Protein AF-A0A1B7W4G4-F1 (afdb_monomer_lite)

Sequence (110 aa):
MSGMMFAPSSWLPAASEDAMSCNLRTHFESLMLPTDAVEWLLMLWQCIQTFDDYADGDTVEREALDATIWNSLVAMPQNAFFLRHLVELVPLVGMMVLKWQASDRVEREG

Secondary structure (DSSP, 8-state):
-----PPPGGGS------HHHHHHHHHHHHTT--HHHHHHHHHHHHHHHHHHHHHHT----HHHHHHHHHIIIIIHHH-HHHHHSHHHHHHHHHHHHHHHHHHHHHHHH-

Structure (mmCIF, N/CA/C/O backbone):
data_AF-A0A1B7W4G4-F1
#
_entry.id   AF-A0A1B7W4G4-F1
#
loop_
_atom_site.group_PDB
_atom_site.id
_atom_site.type_symbol
_atom_site.label_atom_id
_atom_site.label_alt_id
_atom_site.label_comp_id
_atom_site.label_asym_id
_atom_site.label_entity_id
_atom_site.label_seq_id
_atom_site.pdbx_PDB_ins_code
_atom_site.Cartn_x
_atom_site.Cartn_y
_atom_site.Cartn_z
_atom_site.occupancy
_atom_site.B_iso_or_equiv
_atom_site.auth_seq_id
_atom_site.auth_comp_id
_atom_site.auth_asym_id
_atom_site.auth_atom_id
_atom_site.pdbx_PDB_model_num
ATOM 1 N N . MET A 1 1 ? -16.084 -10.200 -31.994 1.00 40.16 1 MET A N 1
ATOM 2 C CA . MET A 1 1 ? -14.908 -9.603 -31.329 1.00 40.16 1 MET A CA 1
ATOM 3 C C . MET A 1 1 ? -15.361 -8.296 -30.703 1.00 40.16 1 MET A C 1
ATOM 5 O O . MET A 1 1 ? -15.430 -7.293 -31.396 1.00 40.16 1 MET A O 1
ATOM 9 N N . SER A 1 2 ? -15.815 -8.347 -29.449 1.00 46.44 2 SER A N 1
ATOM 10 C CA . SER A 1 2 ? -16.264 -7.158 -28.717 1.00 46.44 2 SER A CA 1
ATOM 11 C C . SER A 1 2 ? -15.040 -6.563 -28.033 1.00 46.44 2 SER A C 1
ATOM 13 O O . SER A 1 2 ? -14.404 -7.250 -27.236 1.00 46.44 2 SER A O 1
ATOM 15 N N . GLY A 1 3 ? -14.655 -5.349 -28.424 1.00 42.28 3 GLY A N 1
ATOM 16 C CA . GLY A 1 3 ? -13.490 -4.666 -27.873 1.00 42.28 3 GLY A CA 1
ATOM 17 C C . GLY A 1 3 ? -13.689 -4.385 -26.388 1.00 42.28 3 GLY A C 1
ATOM 18 O O . GLY A 1 3 ? -14.677 -3.762 -26.006 1.00 42.28 3 GLY A O 1
ATOM 19 N N . MET A 1 4 ? -12.755 -4.850 -25.557 1.00 41.53 4 MET A N 1
ATOM 20 C CA . MET A 1 4 ? -12.588 -4.329 -24.204 1.00 41.53 4 MET A CA 1
ATOM 21 C C . MET A 1 4 ? -12.219 -2.852 -24.333 1.00 41.53 4 MET A C 1
ATOM 23 O O . MET A 1 4 ? -11.118 -2.504 -24.754 1.00 41.53 4 MET A O 1
ATOM 27 N N . MET A 1 5 ? -13.185 -1.989 -24.043 1.00 44.62 5 MET A N 1
ATOM 28 C CA . MET A 1 5 ? -12.976 -0.557 -23.923 1.00 44.62 5 MET A CA 1
ATOM 29 C C . MET A 1 5 ? -12.260 -0.345 -22.587 1.00 44.62 5 MET A C 1
ATOM 31 O O . MET A 1 5 ? -12.879 -0.429 -21.529 1.00 44.62 5 MET A O 1
ATOM 35 N N . PHE A 1 6 ? -10.938 -0.170 -22.623 1.00 52.06 6 PHE A N 1
ATOM 36 C CA . PHE A 1 6 ? -10.201 0.322 -21.462 1.00 52.06 6 PHE A CA 1
ATOM 37 C C . PHE A 1 6 ? -10.752 1.709 -21.114 1.00 52.06 6 PHE A C 1
ATOM 39 O O . PHE A 1 6 ? -10.914 2.547 -22.006 1.00 52.06 6 PHE A O 1
ATOM 46 N N . ALA A 1 7 ? -11.088 1.936 -19.842 1.00 45.94 7 ALA A N 1
ATOM 47 C CA . ALA A 1 7 ? -11.514 3.251 -19.383 1.00 45.94 7 ALA A CA 1
ATOM 48 C C . ALA A 1 7 ? -10.404 4.279 -19.701 1.00 45.94 7 ALA A C 1
ATOM 50 O O . ALA A 1 7 ? -9.226 3.973 -19.489 1.00 45.94 7 ALA A O 1
ATOM 51 N N . PRO A 1 8 ? -10.737 5.468 -20.236 1.00 44.59 8 PRO A N 1
ATOM 52 C CA . PRO A 1 8 ? -9.758 6.525 -20.467 1.00 44.59 8 PRO A CA 1
ATOM 53 C C . PRO A 1 8 ? -9.029 6.868 -19.164 1.00 44.59 8 PRO A C 1
ATOM 55 O O . PRO A 1 8 ? -9.651 6.908 -18.107 1.00 44.59 8 PRO A O 1
ATOM 58 N N . SER A 1 9 ? -7.732 7.179 -19.228 1.00 49.66 9 SER A N 1
ATOM 59 C CA . SER A 1 9 ? -6.938 7.573 -18.050 1.00 49.66 9 SER A CA 1
ATOM 60 C C . SER A 1 9 ? -7.507 8.785 -17.297 1.00 49.66 9 SER A C 1
ATOM 62 O O . SER A 1 9 ? -7.202 8.970 -16.129 1.00 49.66 9 SER A O 1
ATOM 64 N N . SER A 1 10 ? -8.370 9.578 -17.940 1.00 42.12 10 SER A N 1
ATOM 65 C CA . SER A 1 10 ? -9.109 10.696 -17.344 1.00 42.12 10 SER A CA 1
ATOM 66 C C . SER A 1 10 ? -10.304 10.292 -16.467 1.00 42.12 10 SER A C 1
ATOM 68 O O . SER A 1 10 ? -10.958 11.167 -15.909 1.00 42.12 10 SER A O 1
ATOM 70 N N . TRP A 1 11 ? -10.638 8.999 -16.391 1.00 46.84 11 TRP A N 1
ATOM 71 C CA . TRP A 1 11 ? -11.740 8.455 -15.580 1.00 46.84 11 TRP A CA 1
ATOM 72 C C . TRP A 1 11 ? -11.254 7.890 -14.249 1.00 46.84 11 TRP A C 1
ATOM 74 O O . TRP A 1 11 ? -12.063 7.583 -13.377 1.00 46.84 11 TRP A O 1
ATOM 84 N N . LEU A 1 12 ? -9.940 7.739 -14.104 1.00 49.16 12 LEU A N 1
ATOM 85 C CA . LEU A 1 12 ? -9.327 7.456 -12.824 1.00 49.16 12 LEU A CA 1
ATOM 86 C C . LEU A 1 12 ? -9.155 8.803 -12.128 1.00 49.16 12 LEU A C 1
ATOM 88 O O . LEU A 1 12 ? -8.533 9.687 -12.726 1.00 49.16 12 LEU A O 1
ATOM 92 N N . PRO A 1 13 ? -9.703 9.002 -10.917 1.00 44.66 13 PRO A N 1
ATOM 93 C CA . PRO A 1 13 ? -9.282 10.136 -10.121 1.00 44.66 13 PRO A CA 1
ATOM 94 C C . PRO A 1 13 ? -7.767 10.001 -9.973 1.00 44.66 13 PRO A C 1
ATOM 96 O O . PRO A 1 13 ? -7.268 9.030 -9.401 1.00 44.66 13 PRO A O 1
ATOM 99 N N . ALA A 1 14 ? -7.022 10.933 -10.568 1.00 49.03 14 ALA A N 1
ATOM 100 C CA . ALA A 1 14 ? -5.672 11.175 -10.114 1.00 49.03 14 ALA A CA 1
ATOM 101 C C . ALA A 1 14 ? -5.873 11.720 -8.708 1.00 49.03 14 ALA A C 1
ATOM 103 O O . ALA A 1 14 ? -6.171 12.904 -8.575 1.00 49.03 14 ALA A O 1
ATOM 104 N N . ALA A 1 15 ? -5.826 10.840 -7.700 1.00 50.81 15 ALA A N 1
ATOM 105 C CA . ALA A 1 15 ? -5.812 11.263 -6.311 1.00 50.81 15 ALA A CA 1
ATOM 106 C C . ALA A 1 15 ? -4.785 12.390 -6.249 1.00 50.81 15 ALA A C 1
ATOM 108 O O . ALA A 1 15 ? -3.634 12.175 -6.642 1.00 50.81 15 ALA A O 1
ATOM 109 N N . SER A 1 16 ? -5.228 13.608 -5.930 1.00 53.66 16 SER A N 1
ATOM 110 C CA . SER A 1 16 ? -4.330 14.755 -5.900 1.00 53.66 16 SER A CA 1
ATOM 111 C C . SER A 1 16 ? -3.146 14.368 -5.022 1.00 53.66 16 SER A C 1
ATOM 113 O O . SER A 1 16 ? -3.355 14.092 -3.841 1.00 53.66 16 SER A O 1
ATOM 115 N N . GLU A 1 17 ? -1.944 14.257 -5.597 1.00 59.28 17 GLU A N 1
ATOM 116 C CA . GLU A 1 17 ? -0.774 13.845 -4.825 1.00 59.28 17 GLU A CA 1
ATOM 117 C C . GLU A 1 17 ? -0.527 14.917 -3.765 1.00 59.28 17 GLU A C 1
ATOM 119 O O . GLU A 1 17 ? -0.102 16.036 -4.061 1.00 59.28 17 GLU A O 1
ATOM 124 N N . ASP A 1 18 ? -0.854 14.586 -2.520 1.00 74.38 18 ASP A N 1
ATOM 125 C CA . ASP A 1 18 ? -0.599 15.451 -1.386 1.00 74.38 18 ASP A CA 1
ATOM 126 C C . ASP A 1 18 ? 0.921 15.558 -1.128 1.00 74.38 18 ASP A C 1
ATOM 128 O O . ASP A 1 18 ? 1.748 14.814 -1.674 1.00 74.38 18 ASP A O 1
ATOM 132 N N . ALA A 1 19 ? 1.321 16.516 -0.291 1.00 78.56 19 ALA A N 1
ATOM 133 C CA . ALA A 1 19 ? 2.734 16.767 -0.010 1.00 78.56 19 ALA A CA 1
ATOM 134 C C . ALA A 1 19 ? 3.457 15.555 0.619 1.00 78.56 19 ALA A C 1
ATOM 136 O O . ALA A 1 19 ? 4.661 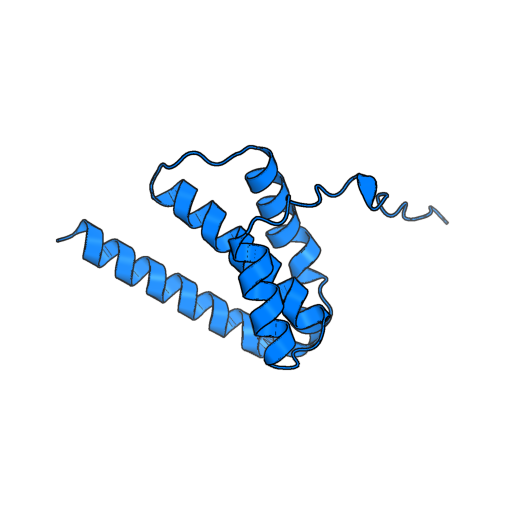15.391 0.404 1.00 78.56 19 ALA A O 1
ATOM 137 N N . MET A 1 20 ? 2.743 14.706 1.367 1.00 83.81 20 MET A N 1
ATOM 138 C CA . MET A 1 20 ? 3.289 13.487 1.966 1.00 83.81 20 MET A CA 1
ATOM 139 C C . MET A 1 20 ? 3.505 12.410 0.900 1.00 83.81 20 MET A C 1
ATOM 141 O O . MET A 1 20 ? 4.593 11.838 0.827 1.00 83.81 20 MET A O 1
ATOM 145 N N . SER A 1 21 ? 2.532 12.209 0.008 1.00 85.31 21 SER A N 1
ATOM 146 C CA . SER A 1 21 ? 2.655 11.336 -1.167 1.00 85.31 21 SER A CA 1
ATOM 147 C C . SER A 1 21 ? 3.876 11.709 -2.023 1.00 85.31 21 SER A C 1
ATOM 149 O O . SER A 1 21 ? 4.681 10.844 -2.379 1.00 85.31 21 SER A O 1
ATOM 151 N N . CYS A 1 22 ? 4.085 13.006 -2.282 1.00 85.38 22 CYS A N 1
ATOM 152 C CA . CYS A 1 22 ? 5.256 13.504 -3.017 1.00 85.38 22 CYS A CA 1
ATOM 153 C C . CYS A 1 22 ? 6.583 13.202 -2.296 1.00 85.38 22 CYS A C 1
ATOM 155 O O . CYS A 1 22 ? 7.590 12.850 -2.923 1.00 85.38 22 CYS A O 1
ATOM 157 N N . ASN A 1 23 ? 6.598 13.345 -0.968 1.00 91.94 23 ASN A N 1
ATOM 158 C CA . ASN A 1 23 ? 7.773 13.067 -0.150 1.00 91.94 23 ASN A CA 1
ATOM 159 C C . ASN A 1 23 ? 8.123 11.568 -0.160 1.00 91.94 23 ASN A C 1
ATOM 161 O O . ASN A 1 23 ? 9.273 11.207 -0.417 1.00 91.94 23 ASN A O 1
ATOM 165 N N . LEU A 1 24 ? 7.125 10.697 0.021 1.00 93.06 24 LEU A N 1
ATOM 166 C CA . LEU A 1 24 ? 7.288 9.244 -0.052 1.00 93.06 24 LEU A CA 1
ATOM 167 C C . LEU A 1 24 ? 7.818 8.800 -1.413 1.00 93.06 24 LEU A C 1
ATOM 169 O O . LEU A 1 24 ? 8.795 8.053 -1.473 1.00 93.06 24 LEU A O 1
ATOM 173 N N . ARG A 1 25 ? 7.236 9.313 -2.503 1.00 95.00 25 ARG A N 1
ATOM 174 C CA . ARG A 1 25 ? 7.710 9.062 -3.869 1.00 95.00 25 ARG A CA 1
ATOM 175 C C . ARG A 1 25 ? 9.192 9.402 -4.017 1.00 95.00 25 ARG A C 1
ATOM 177 O O . ARG A 1 25 ? 9.976 8.545 -4.415 1.00 95.00 25 ARG A O 1
ATOM 184 N N . THR A 1 26 ? 9.585 10.610 -3.610 1.00 93.38 26 THR A N 1
ATOM 185 C CA . THR A 1 26 ? 10.983 11.071 -3.668 1.00 93.38 26 THR A CA 1
ATOM 186 C C . THR A 1 26 ? 11.920 10.128 -2.906 1.00 93.38 26 THR A C 1
ATOM 188 O O . THR A 1 26 ? 13.005 9.788 -3.382 1.00 93.38 26 THR A O 1
ATOM 191 N N . HIS A 1 27 ? 11.506 9.664 -1.724 1.00 95.12 27 HIS A N 1
ATOM 192 C CA . HIS A 1 27 ? 12.296 8.719 -0.940 1.00 95.12 27 HIS A CA 1
ATOM 193 C C . HIS A 1 27 ? 12.402 7.349 -1.610 1.00 95.12 27 HIS A C 1
ATOM 195 O O . HIS A 1 27 ? 13.502 6.800 -1.684 1.00 95.12 27 HIS A O 1
ATOM 201 N N . PHE A 1 28 ? 11.311 6.810 -2.146 1.00 96.12 28 PHE A N 1
ATOM 202 C CA . PHE A 1 28 ? 11.335 5.536 -2.863 1.00 96.12 28 PHE A CA 1
ATOM 203 C C . PHE A 1 28 ? 12.195 5.589 -4.130 1.00 96.12 28 PHE A C 1
ATOM 205 O O . PHE A 1 28 ? 12.955 4.658 -4.402 1.00 96.12 28 PHE A O 1
ATOM 212 N N . GLU A 1 29 ? 12.152 6.701 -4.858 1.00 92.56 29 GLU A N 1
ATOM 213 C CA . GLU A 1 29 ? 13.018 6.946 -6.010 1.00 92.56 29 GLU A CA 1
ATOM 214 C C . GLU A 1 29 ? 14.492 7.054 -5.597 1.00 92.56 29 GLU A C 1
ATOM 216 O O . GLU A 1 29 ? 15.360 6.502 -6.271 1.00 92.56 29 GLU A O 1
ATOM 221 N N . SER A 1 30 ? 14.791 7.673 -4.448 1.00 96.25 30 SER A N 1
ATOM 222 C CA . SER A 1 30 ? 16.162 7.742 -3.913 1.00 96.25 30 SER A CA 1
ATOM 223 C C . SER A 1 30 ? 16.728 6.370 -3.521 1.00 96.25 30 SER A C 1
ATOM 225 O O . SER A 1 30 ? 17.938 6.152 -3.583 1.00 96.25 30 SER A O 1
ATOM 227 N N . LEU A 1 31 ? 15.849 5.423 -3.170 1.00 96.56 31 LEU A N 1
ATOM 228 C CA . LEU A 1 31 ? 16.184 4.015 -2.944 1.00 96.56 31 LEU A CA 1
ATOM 229 C C . LEU A 1 31 ? 16.313 3.218 -4.251 1.00 96.56 31 LEU A C 1
ATOM 231 O O . LEU A 1 31 ? 16.570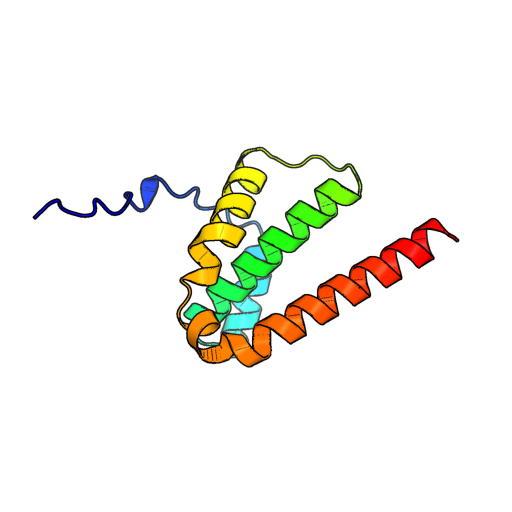 2.016 -4.204 1.00 96.56 31 LEU A O 1
ATOM 235 N N . MET A 1 32 ? 16.158 3.873 -5.407 1.00 96.69 32 MET A N 1
ATOM 236 C CA . MET A 1 32 ? 16.233 3.267 -6.735 1.00 96.69 32 MET A CA 1
ATOM 237 C C . MET A 1 32 ? 15.231 2.119 -6.914 1.00 96.69 32 MET A C 1
ATOM 239 O O . MET A 1 32 ? 15.521 1.126 -7.588 1.00 96.69 32 MET A O 1
ATOM 243 N N . LEU A 1 33 ? 14.051 2.235 -6.293 1.00 96.50 33 LEU A N 1
ATOM 244 C CA . LEU A 1 33 ? 12.996 1.245 -6.463 1.00 96.50 33 LEU A CA 1
ATOM 245 C C . LEU A 1 33 ? 12.450 1.279 -7.901 1.00 96.50 33 LEU A C 1
ATOM 247 O O . LEU A 1 33 ? 12.349 2.351 -8.502 1.00 96.50 33 LEU A O 1
ATOM 251 N N . PRO A 1 34 ? 12.067 0.121 -8.469 1.00 97.12 34 PRO A N 1
ATOM 252 C CA . PRO A 1 34 ? 11.362 0.077 -9.745 1.00 97.12 34 PRO A CA 1
ATOM 253 C C . PRO A 1 34 ? 10.082 0.915 -9.705 1.00 97.12 34 PRO A C 1
ATOM 255 O O . PRO A 1 34 ? 9.364 0.894 -8.708 1.00 97.12 34 PRO A O 1
ATOM 258 N N . THR A 1 35 ? 9.758 1.607 -10.799 1.00 96.19 35 THR A N 1
ATOM 259 C CA . THR A 1 35 ? 8.577 2.484 -10.875 1.00 96.19 35 THR A CA 1
ATOM 260 C C . THR A 1 35 ? 7.288 1.772 -10.471 1.00 96.19 35 THR A C 1
ATOM 262 O O . THR A 1 35 ? 6.498 2.313 -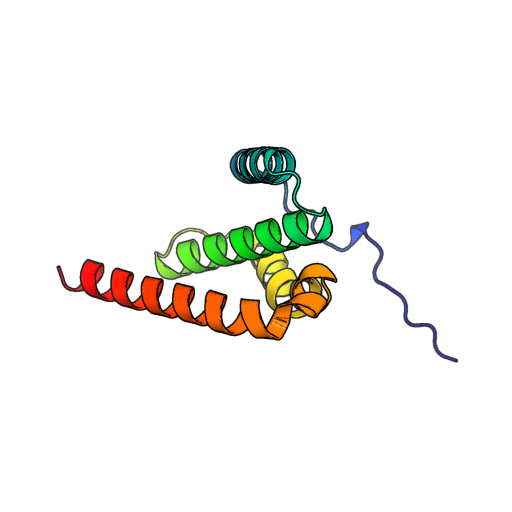9.710 1.00 96.19 35 THR A O 1
ATOM 265 N N . ASP A 1 36 ? 7.086 0.533 -10.916 1.00 96.25 36 ASP A N 1
ATOM 266 C CA . ASP A 1 36 ? 5.896 -0.243 -10.566 1.00 96.25 36 ASP A CA 1
ATOM 267 C C . ASP A 1 36 ? 5.822 -0.598 -9.072 1.00 96.25 36 ASP A C 1
ATOM 269 O O . ASP A 1 36 ? 4.719 -0.683 -8.530 1.00 96.25 36 ASP A O 1
ATOM 273 N N . ALA A 1 37 ? 6.968 -0.737 -8.398 1.00 97.75 37 ALA A N 1
ATOM 274 C CA . ALA A 1 37 ? 7.040 -0.881 -6.946 1.00 97.75 37 ALA A CA 1
ATOM 275 C C . ALA A 1 37 ? 6.677 0.424 -6.227 1.00 97.75 37 ALA A C 1
ATOM 277 O O . ALA A 1 37 ? 5.912 0.388 -5.267 1.00 97.75 37 ALA A O 1
ATOM 278 N N . VAL A 1 38 ? 7.180 1.567 -6.710 1.00 97.06 38 VAL A N 1
ATOM 279 C CA . VAL A 1 38 ? 6.840 2.896 -6.170 1.00 97.06 38 VAL A CA 1
ATOM 280 C C . VAL A 1 38 ? 5.333 3.134 -6.245 1.00 97.06 38 VAL A C 1
ATOM 282 O O . VAL A 1 38 ? 4.717 3.430 -5.224 1.00 97.06 38 VAL A O 1
ATOM 285 N N . GLU A 1 39 ? 4.723 2.922 -7.416 1.00 96.25 39 GLU A N 1
ATOM 286 C CA . GLU A 1 39 ? 3.273 3.085 -7.587 1.00 96.25 39 GLU A CA 1
ATOM 287 C C . GLU A 1 39 ? 2.481 2.154 -6.667 1.00 96.25 39 GLU A C 1
ATOM 289 O O . GLU A 1 39 ? 1.489 2.559 -6.066 1.00 96.25 39 GLU A O 1
ATOM 294 N N . TRP A 1 40 ? 2.920 0.901 -6.514 1.00 97.69 40 TRP A N 1
ATOM 295 C CA . TRP A 1 40 ? 2.233 -0.036 -5.631 1.00 97.69 40 TRP A CA 1
ATOM 296 C C . TRP A 1 40 ? 2.313 0.371 -4.158 1.00 97.69 40 TRP A C 1
ATOM 298 O O . TRP A 1 40 ? 1.312 0.282 -3.448 1.00 97.69 40 TRP A O 1
ATOM 308 N N . LEU A 1 41 ? 3.475 0.845 -3.704 1.00 97.06 41 LEU A N 1
ATOM 309 C CA . LEU A 1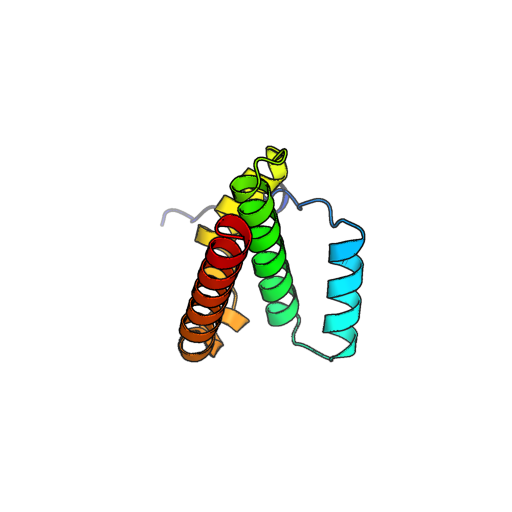 41 ? 3.669 1.318 -2.333 1.00 97.06 41 LEU A CA 1
ATOM 310 C C . LEU A 1 41 ? 2.840 2.570 -2.039 1.00 97.06 41 LEU A C 1
ATOM 312 O O . LEU A 1 41 ? 2.276 2.668 -0.953 1.00 97.06 41 LEU A O 1
ATOM 316 N N . LEU A 1 42 ? 2.725 3.493 -2.996 1.00 96.44 42 LEU A N 1
ATOM 317 C CA . LEU A 1 42 ? 1.883 4.682 -2.850 1.00 96.44 42 LEU A CA 1
ATOM 318 C C . LEU A 1 42 ? 0.393 4.324 -2.822 1.00 96.44 42 LEU A C 1
ATOM 320 O O . LEU A 1 42 ? -0.320 4.818 -1.953 1.00 96.44 42 LEU A O 1
ATOM 324 N N . MET A 1 43 ? -0.068 3.409 -3.686 1.00 96.88 43 MET A N 1
ATOM 325 C CA . MET A 1 43 ? -1.446 2.897 -3.627 1.00 96.88 43 MET A CA 1
ATOM 326 C C . MET A 1 43 ? -1.744 2.224 -2.282 1.00 96.88 43 MET A C 1
ATOM 328 O O . MET A 1 43 ? -2.782 2.491 -1.680 1.00 96.88 43 MET A O 1
ATOM 332 N N . LEU A 1 44 ? -0.828 1.376 -1.793 1.00 96.50 44 LEU A N 1
ATOM 333 C CA . LEU A 1 44 ? -0.969 0.724 -0.492 1.00 96.50 44 LEU A CA 1
ATOM 334 C C . LEU A 1 44 ? -1.018 1.753 0.643 1.00 96.50 44 LEU A C 1
ATOM 336 O O . LEU A 1 44 ? -1.873 1.645 1.518 1.00 96.50 44 LEU A O 1
ATOM 340 N N . TRP A 1 45 ? -0.123 2.743 0.627 1.00 95.06 45 TRP A N 1
ATOM 341 C CA . TRP A 1 45 ? -0.088 3.808 1.626 1.00 95.06 45 TRP A CA 1
ATOM 342 C C . TRP A 1 45 ? -1.405 4.591 1.646 1.00 95.06 45 TRP A C 1
ATOM 344 O O . TRP A 1 45 ? -2.011 4.696 2.708 1.00 95.06 45 TRP A O 1
ATOM 354 N N . GLN A 1 46 ? -1.903 5.035 0.487 1.00 94.94 46 GLN A N 1
ATOM 355 C CA . GLN A 1 46 ? -3.182 5.751 0.376 1.00 94.94 46 GLN A CA 1
ATOM 356 C C . GLN A 1 46 ? -4.346 4.932 0.947 1.00 94.94 46 GLN A C 1
ATOM 358 O O . GLN A 1 46 ? -5.109 5.442 1.763 1.00 94.94 46 GLN A O 1
ATOM 363 N N . CYS A 1 47 ? -4.446 3.647 0.580 1.00 95.81 47 CYS A N 1
ATOM 364 C CA . CYS A 1 47 ? -5.469 2.759 1.130 1.00 95.81 47 CYS A CA 1
ATOM 365 C C . CYS A 1 47 ? -5.385 2.662 2.658 1.00 95.81 47 CYS A C 1
ATOM 367 O O . CYS A 1 47 ? -6.415 2.708 3.323 1.00 95.81 47 CYS A O 1
ATOM 369 N N . ILE A 1 48 ? -4.176 2.523 3.214 1.00 93.88 48 ILE A N 1
ATOM 370 C CA . ILE A 1 48 ? -3.985 2.437 4.666 1.00 93.88 48 ILE A CA 1
ATOM 371 C C . ILE A 1 48 ? -4.423 3.737 5.340 1.00 93.88 48 ILE A C 1
ATOM 373 O O . ILE A 1 48 ? -5.187 3.652 6.290 1.00 93.88 48 ILE A O 1
ATOM 377 N N . GLN A 1 49 ? -4.010 4.909 4.841 1.00 92.56 49 GLN A N 1
ATOM 378 C CA . GLN A 1 49 ? -4.432 6.197 5.412 1.00 92.56 49 GLN A CA 1
ATOM 379 C C . GLN A 1 49 ? -5.960 6.337 5.419 1.00 92.56 49 GLN A C 1
ATOM 381 O O . GLN A 1 49 ? -6.543 6.611 6.457 1.00 92.56 49 GLN A O 1
ATOM 386 N N . THR A 1 50 ? -6.633 6.040 4.300 1.00 94.81 50 THR A N 1
ATOM 387 C CA . THR A 1 50 ? -8.102 6.130 4.237 1.00 94.81 50 THR A CA 1
ATOM 388 C C . THR A 1 50 ? -8.804 5.160 5.193 1.00 94.81 50 THR A C 1
ATOM 390 O O . THR A 1 50 ? -9.854 5.489 5.744 1.00 94.81 50 THR A O 1
ATOM 393 N N . PHE A 1 51 ? -8.278 3.944 5.373 1.00 94.31 51 PHE A N 1
ATOM 394 C CA . PHE A 1 51 ? -8.866 2.993 6.320 1.00 94.31 51 PHE A CA 1
ATOM 395 C C . PHE A 1 51 ? -8.617 3.378 7.781 1.00 94.31 51 PHE A C 1
ATOM 397 O O . PHE A 1 51 ? -9.481 3.099 8.609 1.00 94.31 51 PHE A O 1
ATOM 404 N N . ASP A 1 52 ? -7.479 4.003 8.075 1.00 91.94 52 ASP A N 1
ATOM 405 C CA . ASP A 1 52 ? -7.121 4.531 9.395 1.00 91.94 52 ASP A CA 1
ATOM 406 C C . ASP A 1 52 ? -8.047 5.699 9.770 1.00 91.94 52 ASP A C 1
ATOM 408 O O . ASP A 1 52 ? -8.776 5.595 10.754 1.00 91.94 52 ASP A O 1
ATOM 412 N N . ASP A 1 53 ? -8.180 6.702 8.889 1.00 93.94 53 ASP A N 1
ATOM 413 C CA . ASP A 1 53 ? -9.120 7.823 9.057 1.00 93.94 53 ASP A CA 1
ATOM 414 C C . ASP A 1 53 ? -10.552 7.315 9.324 1.00 93.94 53 ASP A C 1
ATOM 416 O O . ASP A 1 53 ? -11.259 7.790 10.214 1.00 93.94 53 ASP A O 1
ATOM 420 N N . TYR A 1 54 ? -10.995 6.293 8.577 1.00 94.00 54 TYR A N 1
ATOM 421 C CA . TYR A 1 54 ? -12.304 5.672 8.794 1.00 94.00 54 TYR A CA 1
ATOM 422 C C . TYR A 1 54 ? -12.423 4.993 10.169 1.00 94.00 54 TYR A C 1
ATOM 424 O O . TYR A 1 54 ? -13.482 5.062 10.797 1.00 94.00 54 TYR A O 1
ATOM 432 N N . ALA A 1 55 ? -11.374 4.303 10.620 1.00 90.69 55 ALA A N 1
ATOM 433 C CA . ALA A 1 55 ? -11.360 3.581 11.890 1.00 90.69 55 ALA A CA 1
ATOM 434 C C . ALA A 1 55 ? -11.340 4.520 13.108 1.00 90.69 55 ALA A C 1
ATOM 436 O O . ALA A 1 55 ? -11.941 4.173 14.133 1.00 90.69 55 ALA A O 1
ATOM 437 N N . ASP A 1 56 ? -10.714 5.689 12.967 1.00 89.69 56 ASP A N 1
ATOM 438 C CA . ASP A 1 56 ? -10.620 6.733 13.996 1.00 89.69 56 ASP A CA 1
ATOM 439 C C . ASP A 1 56 ? -11.827 7.686 13.996 1.00 89.69 56 ASP A C 1
ATOM 441 O O . ASP A 1 56 ? -12.046 8.443 14.944 1.00 89.69 56 ASP A O 1
ATOM 445 N N . GLY A 1 57 ? -12.690 7.583 12.980 1.00 93.38 57 GLY A N 1
ATOM 446 C CA . GLY A 1 57 ? -13.887 8.412 12.839 1.00 93.38 57 GLY A CA 1
ATOM 447 C C . GLY A 1 57 ? -13.607 9.797 12.253 1.00 93.38 57 GLY A C 1
ATOM 448 O O . GLY A 1 57 ? -14.463 10.682 12.352 1.00 93.38 57 GLY A O 1
ATOM 449 N N . ASP A 1 58 ? -12.441 9.970 11.635 1.00 95.25 58 ASP A N 1
ATOM 450 C CA . ASP A 1 58 ? -12.063 11.165 10.900 1.00 95.25 58 ASP A CA 1
ATOM 451 C C . ASP A 1 58 ? -12.809 11.269 9.560 1.00 95.25 58 ASP A C 1
ATOM 453 O O . ASP A 1 58 ? -13.492 10.355 9.082 1.00 95.25 58 ASP A O 1
ATOM 457 N N . THR A 1 59 ? -12.750 12.458 8.956 1.00 95.56 59 THR A N 1
ATOM 458 C CA . THR A 1 59 ? -13.468 12.722 7.706 1.00 95.56 59 THR A CA 1
ATOM 459 C C . THR A 1 59 ? -12.753 12.068 6.532 1.00 95.56 59 THR A C 1
ATOM 461 O O . THR A 1 59 ? -11.683 12.508 6.128 1.00 95.56 59 THR A O 1
ATOM 464 N N . VAL A 1 60 ? -13.402 11.074 5.925 1.00 95.25 60 VAL A N 1
ATOM 465 C CA . VAL A 1 60 ? -12.955 10.486 4.661 1.00 95.25 60 VAL A CA 1
ATOM 466 C C . VAL A 1 60 ? -13.611 11.208 3.489 1.00 95.25 60 VAL A C 1
ATOM 468 O O . VAL A 1 60 ? -14.820 11.096 3.260 1.00 95.25 60 VAL A O 1
ATOM 471 N N . GLU A 1 61 ? -12.798 11.921 2.713 1.00 92.69 61 GLU A N 1
ATOM 472 C CA . GLU A 1 61 ? -13.257 12.588 1.499 1.00 92.69 61 GLU A CA 1
ATOM 473 C C . GLU A 1 61 ? -13.719 11.587 0.437 1.00 92.69 61 GLU A C 1
ATOM 475 O O . GLU A 1 61 ? -13.154 10.503 0.257 1.00 92.69 61 GLU A O 1
ATOM 480 N N . ARG A 1 62 ? -14.749 11.972 -0.326 1.00 93.50 62 ARG A N 1
ATOM 481 C CA . ARG A 1 62 ? -15.362 11.085 -1.324 1.00 93.50 62 ARG A CA 1
ATOM 482 C C . ARG A 1 62 ? -14.358 10.599 -2.371 1.00 93.50 62 ARG A C 1
ATOM 484 O O . ARG A 1 62 ? -14.382 9.431 -2.749 1.00 93.50 62 ARG A O 1
ATOM 491 N N . GLU A 1 63 ? -13.488 11.493 -2.822 1.00 91.31 63 GLU A N 1
ATOM 492 C CA . GLU A 1 63 ? -12.454 11.184 -3.809 1.00 91.31 63 GLU A CA 1
ATOM 493 C C . GLU A 1 63 ? -11.438 10.164 -3.274 1.00 91.31 63 GLU A C 1
ATOM 495 O O . GLU A 1 63 ? -11.109 9.205 -3.973 1.00 91.31 63 GLU A O 1
ATOM 500 N N . ALA A 1 64 ? -11.010 10.311 -2.015 1.00 89.94 64 ALA A N 1
ATOM 501 C CA . ALA A 1 64 ? -10.101 9.374 -1.358 1.00 89.94 64 ALA A CA 1
ATOM 502 C C . ALA A 1 64 ? -10.739 7.987 -1.192 1.00 89.94 64 ALA A C 1
ATOM 504 O O . ALA A 1 64 ? -10.092 6.967 -1.435 1.00 89.94 64 ALA A O 1
ATOM 505 N N . LEU A 1 65 ? -12.032 7.934 -0.852 1.00 94.81 65 LEU A N 1
ATOM 506 C CA . LEU A 1 65 ? -12.769 6.675 -0.776 1.00 94.81 65 LEU A CA 1
ATOM 507 C C . LEU A 1 65 ? -12.875 5.985 -2.144 1.00 94.81 65 LEU A C 1
ATOM 509 O O . LEU A 1 65 ? -12.602 4.788 -2.245 1.00 94.81 65 LEU A O 1
ATOM 513 N N . ASP A 1 66 ? -13.250 6.722 -3.195 1.00 96.00 66 ASP A N 1
ATOM 514 C CA . ASP A 1 66 ? -13.358 6.172 -4.552 1.00 96.00 66 ASP A CA 1
ATOM 515 C C . ASP A 1 66 ? -11.987 5.651 -5.043 1.00 96.00 66 ASP A C 1
ATOM 517 O O . ASP A 1 66 ? -11.908 4.557 -5.616 1.00 96.00 66 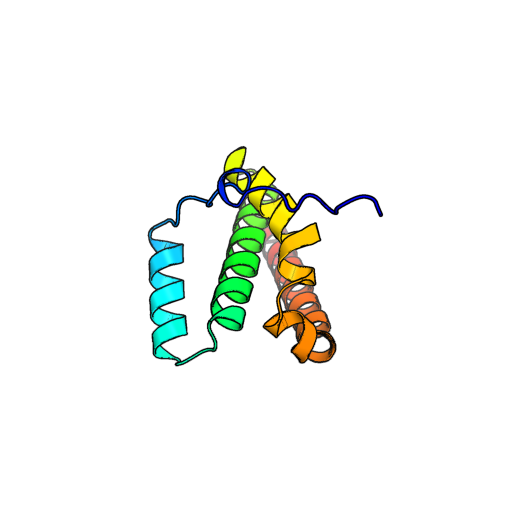ASP A O 1
ATOM 521 N N . ALA A 1 67 ? -10.896 6.372 -4.749 1.00 93.81 67 ALA A N 1
ATOM 522 C CA . ALA A 1 67 ? -9.531 5.934 -5.041 1.00 93.81 67 ALA A CA 1
ATOM 523 C C . ALA A 1 67 ? -9.138 4.678 -4.248 1.00 93.81 67 ALA A C 1
ATOM 525 O O . ALA A 1 67 ? -8.629 3.723 -4.833 1.00 93.81 67 ALA A O 1
ATOM 526 N N . THR A 1 68 ? -9.431 4.619 -2.947 1.00 96.38 68 THR A N 1
ATOM 527 C CA . THR A 1 68 ? -9.156 3.445 -2.104 1.00 96.38 68 THR A CA 1
ATOM 528 C C . THR A 1 68 ? -9.902 2.202 -2.589 1.00 96.38 68 THR A C 1
ATOM 530 O O . THR A 1 68 ? -9.316 1.115 -2.648 1.00 96.38 68 THR A O 1
ATOM 533 N N . ILE A 1 69 ? -11.165 2.337 -3.007 1.00 97.06 69 ILE A N 1
ATOM 534 C CA . ILE A 1 69 ? -11.944 1.232 -3.590 1.00 97.06 69 ILE A CA 1
ATOM 535 C C . ILE A 1 69 ? -11.285 0.734 -4.881 1.00 97.06 69 ILE A C 1
ATOM 537 O O . ILE A 1 69 ? -11.083 -0.470 -5.049 1.00 97.06 69 ILE A O 1
ATOM 541 N N . TRP A 1 70 ? -10.924 1.639 -5.793 1.00 97.19 70 TRP A N 1
ATOM 542 C CA . TRP A 1 70 ? -10.286 1.258 -7.053 1.00 97.19 70 TRP A CA 1
ATOM 543 C C . TRP A 1 70 ? -8.904 0.630 -6.844 1.00 97.19 70 TRP A C 1
ATOM 545 O O . TRP A 1 70 ? -8.601 -0.422 -7.416 1.00 97.19 70 TRP A O 1
ATOM 555 N N . ASN A 1 71 ? -8.072 1.246 -6.004 1.00 96.94 71 ASN A N 1
ATOM 556 C CA . ASN A 1 71 ? -6.713 0.795 -5.736 1.0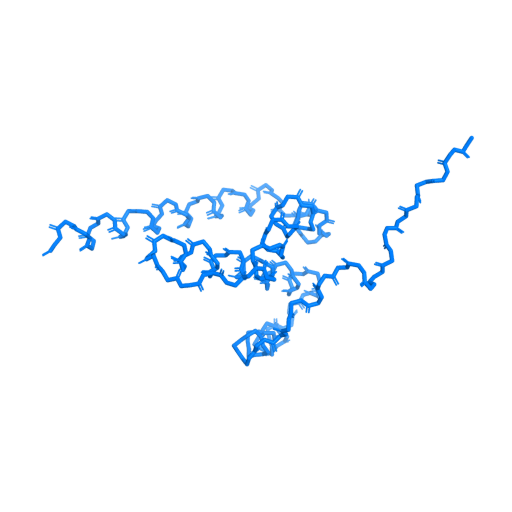0 96.94 71 ASN A CA 1
ATOM 557 C C . ASN A 1 71 ? -6.713 -0.607 -5.126 1.00 96.94 71 ASN A C 1
ATOM 559 O O . ASN A 1 71 ? -6.037 -1.495 -5.647 1.00 96.94 71 ASN A O 1
ATOM 563 N N . SER A 1 72 ? -7.526 -0.833 -4.092 1.00 96.06 72 SER A N 1
ATOM 564 C CA . SER A 1 72 ? -7.571 -2.113 -3.378 1.00 96.06 72 SER A CA 1
ATOM 565 C C . SER A 1 72 ? -8.156 -3.259 -4.209 1.00 96.06 72 SER A C 1
ATOM 567 O O . SER A 1 72 ? -7.673 -4.389 -4.116 1.00 96.06 72 SER A O 1
ATOM 569 N N . LEU A 1 73 ? -9.171 -2.991 -5.039 1.00 97.25 73 LEU A N 1
ATOM 570 C CA . LEU A 1 73 ? -9.894 -4.041 -5.765 1.00 97.25 73 LEU A CA 1
ATOM 571 C C . LEU A 1 73 ? -9.407 -4.259 -7.200 1.00 97.25 73 LEU A C 1
ATOM 573 O O . LEU A 1 73 ? -9.594 -5.350 -7.739 1.00 97.25 73 LEU A O 1
ATOM 577 N N . VAL A 1 74 ? -8.814 -3.244 -7.834 1.00 96.81 74 VAL A N 1
ATOM 578 C CA . VAL A 1 74 ? -8.496 -3.273 -9.270 1.00 96.81 74 VAL A CA 1
ATOM 579 C C . VAL A 1 74 ? -7.028 -2.973 -9.541 1.00 96.81 74 VAL A C 1
ATOM 581 O O . VAL A 1 74 ? -6.343 -3.818 -10.118 1.00 96.81 74 VAL A O 1
ATOM 584 N N . ALA A 1 75 ? -6.522 -1.806 -9.135 1.00 96.31 75 ALA A N 1
ATOM 585 C CA . ALA A 1 75 ? -5.196 -1.366 -9.572 1.00 96.31 75 ALA A CA 1
ATOM 586 C C . ALA A 1 75 ? -4.056 -2.162 -8.918 1.00 96.31 75 ALA A C 1
ATOM 588 O O . ALA A 1 75 ? -3.154 -2.632 -9.616 1.00 96.31 75 ALA A O 1
ATOM 589 N N . MET A 1 76 ? -4.102 -2.376 -7.599 1.00 97.31 76 MET A N 1
ATOM 590 C CA . MET A 1 76 ? -3.060 -3.127 -6.893 1.00 97.31 76 MET A CA 1
ATOM 591 C C . MET A 1 76 ? -2.972 -4.590 -7.356 1.00 97.31 76 MET A C 1
ATOM 593 O O . MET A 1 76 ? -1.856 -5.026 -7.646 1.00 97.31 76 MET A O 1
ATOM 597 N N . PRO A 1 77 ? -4.081 -5.347 -7.518 1.00 97.06 77 PRO A N 1
ATOM 598 C CA . PRO A 1 77 ? -4.024 -6.710 -8.056 1.00 97.06 77 PRO A CA 1
ATOM 599 C C . PRO A 1 77 ? -3.509 -6.813 -9.500 1.00 97.06 77 PRO A C 1
ATOM 601 O O . PRO A 1 77 ? -3.115 -7.897 -9.922 1.00 97.06 77 PRO A O 1
ATOM 604 N N . GLN A 1 78 ? -3.515 -5.717 -10.264 1.00 97.06 78 GLN A N 1
ATOM 605 C CA . GLN A 1 78 ? -3.007 -5.667 -11.641 1.00 97.06 78 GLN A CA 1
ATOM 606 C C . GLN A 1 78 ? -1.567 -5.146 -11.745 1.00 97.06 78 GLN A C 1
ATOM 608 O O . GLN A 1 78 ? -0.963 -5.214 -12.817 1.00 97.06 78 GLN A O 1
ATOM 613 N N . ASN A 1 79 ? -0.997 -4.624 -10.659 1.00 97.94 79 ASN A N 1
ATOM 614 C CA . ASN A 1 79 ? 0.337 -4.043 -10.667 1.00 97.94 79 ASN A CA 1
ATOM 615 C C . ASN A 1 79 ? 1.420 -5.116 -10.921 1.00 97.94 79 ASN A C 1
ATOM 617 O O . ASN A 1 79 ? 1.444 -6.170 -10.284 1.00 97.94 79 ASN A O 1
ATOM 621 N N . ALA A 1 80 ? 2.346 -4.837 -11.844 1.00 98.00 80 ALA A N 1
ATOM 622 C CA . ALA A 1 80 ? 3.364 -5.797 -12.274 1.00 98.00 80 ALA A CA 1
ATOM 623 C C . ALA A 1 80 ? 4.378 -6.163 -11.173 1.00 98.00 80 ALA A C 1
ATOM 625 O O . ALA A 1 80 ? 4.855 -7.299 -11.138 1.00 98.00 80 ALA A O 1
ATOM 626 N N . PHE A 1 81 ? 4.706 -5.244 -10.265 1.00 98.12 81 PHE A N 1
ATOM 627 C CA . PHE A 1 81 ? 5.546 -5.536 -9.104 1.00 98.12 81 PHE A CA 1
ATOM 628 C C . PHE A 1 81 ? 4.805 -6.458 -8.135 1.00 98.12 81 PHE A C 1
ATOM 630 O O . PHE A 1 81 ? 5.341 -7.497 -7.750 1.00 98.12 81 PHE A O 1
ATOM 637 N N . PHE A 1 82 ? 3.547 -6.140 -7.822 1.00 98.31 82 PHE A N 1
ATOM 638 C CA . PHE A 1 82 ? 2.727 -6.975 -6.948 1.00 98.31 82 PHE A CA 1
ATOM 639 C C . PHE A 1 82 ? 2.566 -8.393 -7.490 1.00 98.31 82 PHE A C 1
ATOM 641 O O . PHE A 1 82 ? 2.833 -9.349 -6.775 1.00 98.31 82 PHE A O 1
ATOM 648 N N . LEU A 1 83 ? 2.216 -8.544 -8.769 1.00 98.31 83 LEU A N 1
ATOM 649 C CA . LEU A 1 83 ? 2.060 -9.856 -9.402 1.00 98.31 83 LEU A CA 1
ATOM 650 C C . LEU A 1 83 ? 3.350 -10.688 -9.378 1.00 98.31 83 LEU A C 1
ATOM 652 O O . LEU A 1 83 ? 3.286 -11.907 -9.241 1.00 98.31 83 LEU A O 1
ATOM 656 N N . ARG A 1 84 ? 4.523 -10.051 -9.486 1.00 98.56 84 ARG A N 1
ATOM 657 C CA . ARG A 1 84 ? 5.822 -10.742 -9.409 1.00 98.56 84 ARG A CA 1
ATOM 658 C C . ARG A 1 84 ? 6.179 -11.212 -8.000 1.00 98.56 84 ARG A C 1
ATOM 660 O O . ARG A 1 84 ? 6.907 -12.191 -7.880 1.00 98.56 84 ARG A O 1
ATOM 667 N N . HIS A 1 85 ? 5.675 -10.534 -6.970 1.00 98.19 85 HIS A N 1
ATOM 668 C CA . HIS A 1 85 ? 6.051 -10.750 -5.569 1.00 98.19 85 HIS A CA 1
ATOM 669 C C . HIS A 1 85 ? 4.854 -11.090 -4.668 1.00 98.19 85 HIS A C 1
ATOM 671 O O . HIS A 1 85 ? 4.910 -10.914 -3.453 1.00 98.19 85 HIS A O 1
ATOM 677 N N . LEU A 1 86 ? 3.731 -11.537 -5.242 1.00 97.69 86 LEU A N 1
ATOM 678 C CA . LEU A 1 86 ? 2.473 -11.682 -4.500 1.00 97.69 86 LEU A CA 1
ATOM 679 C C . LEU A 1 86 ? 2.599 -12.686 -3.348 1.00 97.69 86 LEU A C 1
ATOM 681 O O . LEU A 1 86 ? 1.993 -12.503 -2.295 1.00 97.69 86 LEU A O 1
ATOM 685 N N . VAL A 1 87 ? 3.396 -13.740 -3.543 1.00 98.12 87 VAL A N 1
ATOM 686 C CA . VAL A 1 87 ? 3.571 -14.823 -2.567 1.00 98.12 87 VAL A CA 1
ATOM 687 C C . VAL A 1 87 ? 4.299 -14.315 -1.324 1.00 98.12 87 VAL A C 1
ATOM 689 O O . VAL A 1 87 ? 4.003 -14.767 -0.222 1.00 98.12 87 VAL A O 1
ATOM 692 N N . GLU A 1 88 ? 5.204 -13.350 -1.480 1.00 97.69 88 GLU A N 1
ATOM 693 C CA . GLU A 1 88 ? 5.902 -12.693 -0.380 1.00 97.69 88 GLU A CA 1
ATOM 694 C C . GLU A 1 88 ? 5.097 -11.524 0.204 1.00 97.69 88 GLU A C 1
ATOM 696 O O . GLU A 1 88 ? 5.011 -11.371 1.424 1.00 97.69 88 GLU A O 1
ATOM 701 N N . LEU A 1 89 ? 4.491 -10.699 -0.652 1.00 97.25 89 LEU A N 1
ATOM 702 C CA . LEU A 1 89 ? 3.823 -9.464 -0.242 1.00 97.25 89 LEU A CA 1
ATOM 703 C C . LEU A 1 89 ? 2.508 -9.720 0.494 1.00 97.25 89 LEU A C 1
ATOM 705 O O . LEU A 1 89 ? 2.255 -9.064 1.501 1.00 97.25 89 LEU A O 1
ATOM 709 N N . VAL A 1 90 ? 1.680 -10.670 0.049 1.00 97.00 90 VAL A N 1
ATOM 710 C CA . VAL A 1 90 ? 0.384 -10.962 0.692 1.00 97.00 90 VAL A CA 1
ATOM 711 C C . VAL A 1 90 ? 0.534 -11.325 2.177 1.00 97.00 90 VAL A C 1
ATOM 713 O O . VAL A 1 90 ? -0.119 -10.678 3.000 1.00 97.00 90 VAL A O 1
ATOM 716 N N . PRO A 1 91 ? 1.379 -12.298 2.581 1.00 97.94 91 PRO A N 1
ATOM 717 C CA . PRO A 1 91 ? 1.550 -12.600 3.998 1.00 97.94 91 PRO A CA 1
ATOM 718 C C . PRO A 1 91 ? 2.216 -11.451 4.764 1.00 97.94 91 PRO A C 1
ATOM 720 O O . PRO A 1 91 ? 1.868 -11.230 5.922 1.00 97.94 91 PRO A O 1
ATOM 723 N N . LEU A 1 92 ? 3.127 -10.691 4.143 1.00 97.31 92 LEU A N 1
ATOM 724 C CA . LEU A 1 92 ? 3.756 -9.533 4.784 1.00 97.31 92 LEU A CA 1
ATOM 725 C C . LEU A 1 92 ? 2.720 -8.452 5.114 1.00 97.31 92 LEU A C 1
ATOM 727 O O . LEU A 1 92 ? 2.645 -8.015 6.263 1.00 97.31 92 LEU A O 1
ATOM 731 N N . VAL A 1 93 ? 1.893 -8.065 4.141 1.00 96.88 93 VAL A N 1
ATOM 732 C CA . VAL A 1 93 ? 0.816 -7.082 4.329 1.00 96.88 93 VAL A CA 1
ATOM 733 C C . VAL A 1 93 ? -0.195 -7.594 5.352 1.00 96.88 93 VAL A C 1
ATOM 735 O O . VAL A 1 93 ? -0.530 -6.867 6.284 1.00 96.88 93 VAL A O 1
ATOM 738 N N . GLY A 1 94 ? -0.609 -8.862 5.257 1.00 97.31 94 GLY A N 1
ATOM 739 C CA . GLY A 1 94 ? -1.504 -9.476 6.240 1.00 97.31 94 GLY A CA 1
ATOM 740 C C . GLY A 1 94 ? -0.947 -9.403 7.666 1.00 97.31 94 GLY A C 1
ATOM 741 O O . GLY A 1 94 ? -1.656 -9.015 8.592 1.00 97.31 94 GLY A O 1
ATOM 742 N N . MET A 1 95 ? 0.345 -9.688 7.848 1.00 97.69 95 MET A N 1
ATOM 743 C CA . MET A 1 95 ? 1.010 -9.554 9.146 1.00 97.69 95 MET A CA 1
ATOM 744 C C . MET A 1 95 ? 1.064 -8.108 9.649 1.00 97.69 95 MET A C 1
ATOM 746 O O . MET A 1 95 ? 0.947 -7.896 10.855 1.00 97.69 95 MET A O 1
ATOM 750 N N . MET A 1 96 ? 1.251 -7.116 8.774 1.00 95.56 96 MET A N 1
ATOM 751 C CA . MET A 1 96 ? 1.241 -5.705 9.183 1.00 95.56 96 MET A CA 1
ATOM 752 C C . MET A 1 96 ? -0.153 -5.256 9.628 1.00 95.56 96 MET A C 1
ATOM 754 O O . MET A 1 96 ? -0.266 -4.614 10.668 1.00 95.56 96 MET A O 1
ATOM 758 N N . VAL A 1 97 ? -1.209 -5.672 8.921 1.00 94.69 97 VAL A N 1
ATOM 759 C CA . VAL A 1 97 ? -2.602 -5.395 9.319 1.00 94.69 97 VAL A CA 1
ATOM 760 C C . VAL A 1 97 ? -2.911 -5.998 10.691 1.00 94.69 97 VAL A C 1
ATOM 762 O O . VAL A 1 97 ? -3.447 -5.313 11.558 1.00 94.69 97 VAL A O 1
ATOM 765 N N . LEU A 1 98 ? -2.520 -7.253 10.934 1.00 95.75 98 LEU A N 1
ATOM 766 C CA . LEU A 1 98 ? -2.727 -7.899 12.236 1.00 95.75 98 LEU A CA 1
ATOM 767 C C . LEU A 1 98 ? -1.967 -7.196 13.370 1.00 95.75 98 LEU A C 1
ATOM 769 O O . LEU A 1 98 ? -2.466 -7.118 14.491 1.00 95.75 98 LEU A O 1
ATOM 773 N N . LYS A 1 99 ? -0.764 -6.675 13.095 1.00 93.69 99 LYS A N 1
ATOM 774 C CA . LYS A 1 99 ? -0.003 -5.883 14.072 1.00 93.69 99 LYS A CA 1
ATOM 775 C C . LYS A 1 99 ? -0.685 -4.557 14.386 1.00 93.69 99 LYS A C 1
ATOM 777 O O . LYS A 1 99 ? -0.750 -4.200 15.557 1.00 93.69 99 LYS A O 1
ATOM 782 N N . TRP A 1 100 ? -1.189 -3.861 13.370 1.00 91.75 100 TRP A N 1
ATOM 783 C CA . TRP A 1 100 ? -1.945 -2.624 13.556 1.00 91.75 100 TRP A CA 1
ATOM 784 C C . TRP A 1 100 ? -3.190 -2.867 14.417 1.00 91.75 100 TRP A C 1
ATOM 786 O O . TRP A 1 100 ? -3.328 -2.236 15.456 1.00 91.75 100 TRP A O 1
ATOM 796 N N . GLN A 1 101 ? -3.998 -3.886 14.102 1.00 91.81 101 GLN A N 1
ATOM 797 C CA . GLN A 1 101 ? -5.165 -4.265 14.916 1.00 91.81 101 GLN A CA 1
ATOM 798 C C . GLN A 1 101 ? -4.806 -4.610 16.369 1.00 91.81 101 GLN A C 1
ATOM 800 O O . GLN A 1 101 ? -5.539 -4.273 17.297 1.00 91.81 101 GLN A O 1
ATOM 805 N N . ALA A 1 102 ? -3.688 -5.310 16.585 1.00 92.88 102 ALA A N 1
ATOM 806 C CA . ALA A 1 102 ? -3.219 -5.616 17.932 1.00 92.88 102 ALA A CA 1
ATOM 807 C C . ALA A 1 102 ? -2.783 -4.353 18.692 1.00 92.88 102 ALA A C 1
ATOM 809 O O . ALA A 1 102 ? -3.024 -4.266 19.894 1.00 92.88 102 ALA A O 1
ATOM 810 N N . SER A 1 103 ? -2.162 -3.393 18.001 1.00 90.12 103 SER A N 1
ATOM 811 C CA . SER A 1 103 ? -1.770 -2.102 18.570 1.00 90.12 103 SER A CA 1
ATOM 812 C C . SER A 1 103 ? -2.991 -1.261 18.946 1.00 90.12 103 SER A C 1
ATOM 814 O O . SER A 1 103 ? -3.097 -0.855 20.098 1.00 90.12 103 SER A O 1
ATOM 816 N N . ASP A 1 104 ? -3.935 -1.087 18.016 1.00 88.19 104 ASP A N 1
ATOM 817 C CA . ASP A 1 104 ? -5.185 -0.336 18.209 1.00 88.19 104 ASP A CA 1
ATOM 818 C C . ASP A 1 104 ? -5.996 -0.882 19.394 1.00 88.19 104 ASP A C 1
ATOM 820 O O . ASP A 1 104 ? -6.472 -0.146 20.257 1.00 88.19 104 ASP A O 1
ATOM 824 N N . ARG A 1 105 ? -6.072 -2.212 19.520 1.00 90.69 105 ARG A N 1
ATOM 825 C CA . ARG A 1 105 ? -6.720 -2.844 20.669 1.00 90.69 105 ARG A CA 1
ATOM 826 C C . ARG A 1 105 ? -6.069 -2.457 21.999 1.00 90.69 105 ARG A C 1
ATOM 828 O O . ARG A 1 105 ? -6.784 -2.181 22.956 1.00 90.69 105 ARG A O 1
ATOM 835 N N . VAL A 1 106 ? -4.738 -2.494 22.077 1.00 91.94 106 VAL A N 1
ATOM 836 C CA . VAL A 1 106 ? -4.010 -2.144 23.307 1.00 91.94 106 VAL A CA 1
ATOM 837 C C . VAL A 1 106 ? -4.188 -0.666 23.637 1.00 91.94 106 VAL A C 1
ATOM 839 O O . VAL A 1 106 ? -4.370 -0.333 24.803 1.00 91.94 106 VAL A O 1
ATOM 842 N N . GLU A 1 107 ? -4.173 0.204 22.628 1.00 86.25 107 GLU A N 1
ATOM 843 C CA . GLU A 1 107 ? -4.398 1.641 22.788 1.00 86.25 107 GLU A CA 1
ATOM 844 C C . GLU A 1 107 ? -5.790 1.954 23.349 1.00 86.25 107 GLU A C 1
ATOM 846 O O . GLU A 1 107 ? -5.911 2.767 24.257 1.00 86.25 107 GLU A O 1
ATOM 851 N N . ARG A 1 108 ? -6.833 1.259 22.879 1.00 82.31 108 ARG A N 1
ATOM 852 C CA . ARG A 1 108 ? -8.219 1.456 23.342 1.00 82.31 108 ARG A CA 1
ATOM 853 C C . ARG A 1 108 ? -8.526 0.825 24.705 1.00 82.31 108 ARG A C 1
ATOM 855 O O . ARG A 1 108 ? -9.527 1.179 25.327 1.00 82.31 108 ARG A O 1
ATOM 862 N N . GLU A 1 109 ? -7.734 -0.156 25.139 1.00 87.31 109 GLU A N 1
ATOM 863 C CA . GLU A 1 109 ? -7.870 -0.816 26.449 1.00 87.31 109 GLU A CA 1
ATOM 864 C C . GLU A 1 109 ? -7.101 -0.084 27.576 1.00 87.31 109 GLU A C 1
ATOM 866 O O . GLU A 1 109 ? -7.297 -0.426 28.748 1.00 87.31 109 GLU A O 1
ATOM 871 N N . GLY A 1 110 ? -6.237 0.886 27.240 1.00 61.69 110 GLY A N 1
ATOM 872 C CA . GLY A 1 110 ? -5.451 1.715 28.171 1.00 61.69 110 GLY A CA 1
ATOM 873 C C . GLY A 1 110 ? -6.101 3.049 28.527 1.00 61.69 110 GLY A C 1
ATOM 874 O O . GLY A 1 110 ? -5.755 3.566 29.615 1.00 61.69 110 GLY A O 1
#

Radius of gyration: 15.95 Å; chains: 1; bounding box: 32×32×60 Å

Foldseek 3Di:
DDDPDDDPPVPQPPPPCDPVNVVQLVVCVVVVHDPLVNVLVSLVVLLVVQVVCVVVVHDRDPNSVVSNVCSVPPVNVPRPVCVVCVVPVVVVVVVVVVVVVVVVVVVVVD

pLDDT: mean 86.67, std 17.7, range [40.16, 98.56]